Protein AF-A0A3C1WWI9-F1 (afdb_monomer)

Structure (mmCIF, N/CA/C/O backbone):
data_AF-A0A3C1WWI9-F1
#
_entry.id   AF-A0A3C1WWI9-F1
#
loop_
_atom_site.group_PDB
_atom_site.id
_atom_site.type_symbol
_atom_site.label_atom_id
_atom_site.label_alt_id
_atom_site.label_comp_id
_atom_site.label_asym_id
_atom_site.label_entity_id
_atom_site.label_seq_id
_atom_site.pdbx_PDB_ins_code
_atom_site.Cartn_x
_atom_site.Cartn_y
_atom_site.Cartn_z
_atom_site.occupancy
_atom_site.B_iso_or_equiv
_atom_site.auth_seq_id
_atom_site.auth_comp_id
_atom_site.auth_asym_id
_atom_site.auth_atom_id
_atom_site.pdbx_PDB_model_num
ATOM 1 N N . THR A 1 1 ? 18.068 4.831 -27.250 1.00 76.69 1 THR A N 1
ATOM 2 C CA . THR A 1 1 ? 18.398 4.053 -26.042 1.00 76.69 1 THR A CA 1
ATOM 3 C C . THR A 1 1 ? 19.317 2.903 -26.404 1.00 76.69 1 THR A C 1
ATOM 5 O O . THR A 1 1 ? 19.012 2.210 -27.364 1.00 76.69 1 THR A O 1
ATOM 8 N N . ASN A 1 2 ? 20.440 2.721 -25.699 1.00 95.62 2 ASN A N 1
ATOM 9 C CA . ASN A 1 2 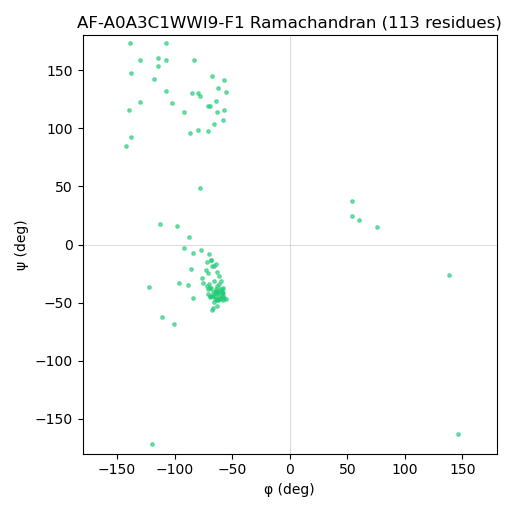? 21.364 1.585 -25.886 1.00 95.62 2 ASN A CA 1
ATOM 10 C C . ASN A 1 2 ? 21.280 0.572 -24.722 1.00 95.62 2 ASN A C 1
ATOM 12 O O . ASN A 1 2 ? 20.607 0.830 -23.725 1.00 95.62 2 ASN A O 1
ATOM 16 N N . GLY A 1 3 ? 21.967 -0.572 -24.838 1.00 96.31 3 GLY A N 1
ATOM 17 C CA . GLY A 1 3 ? 21.906 -1.648 -23.836 1.00 96.31 3 GLY A CA 1
ATOM 18 C C . GLY A 1 3 ? 22.345 -1.223 -22.429 1.00 96.31 3 GLY A C 1
ATOM 19 O O . GLY A 1 3 ? 21.680 -1.551 -21.451 1.00 96.31 3 GLY A O 1
ATOM 20 N N . PHE A 1 4 ? 23.407 -0.424 -22.313 1.00 96.62 4 PHE A N 1
ATOM 21 C CA . PHE A 1 4 ? 23.889 0.059 -21.016 1.00 96.62 4 PHE A CA 1
ATOM 22 C C . PHE A 1 4 ? 22.916 1.055 -20.368 1.00 96.62 4 PHE A C 1
ATOM 24 O O . PHE A 1 4 ? 22.674 1.006 -19.165 1.00 96.62 4 PHE A O 1
ATOM 31 N N . GLN A 1 5 ? 22.287 1.918 -21.170 1.00 96.81 5 GLN A N 1
ATOM 32 C CA . GLN A 1 5 ? 21.229 2.812 -20.700 1.00 96.81 5 GLN A CA 1
ATOM 33 C C . GLN A 1 5 ? 20.000 2.038 -20.209 1.00 96.81 5 GLN A C 1
ATOM 35 O O . GLN A 1 5 ? 19.439 2.417 -19.184 1.00 96.81 5 GLN A O 1
ATOM 40 N N . LEU A 1 6 ? 19.596 0.956 -20.892 1.00 96.88 6 LEU A N 1
ATOM 41 C CA . LEU A 1 6 ? 18.509 0.084 -20.422 1.00 96.88 6 LEU A CA 1
ATOM 42 C C . LEU A 1 6 ? 18.858 -0.577 -19.093 1.00 96.88 6 LEU A C 1
ATOM 44 O O . LEU A 1 6 ? 18.016 -0.623 -18.203 1.00 96.88 6 LEU A O 1
ATOM 48 N N . PHE A 1 7 ? 20.095 -1.044 -18.94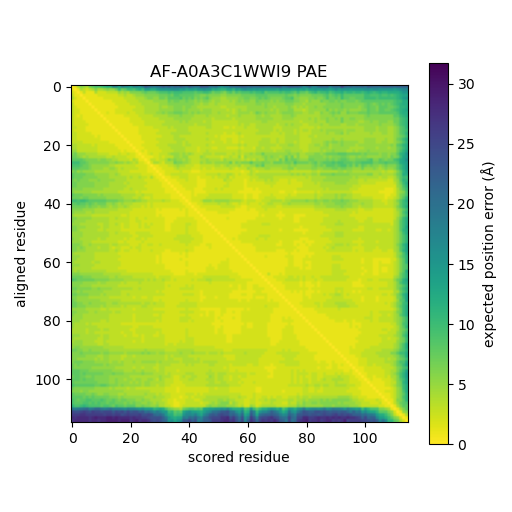1 1.00 96.81 7 PHE A N 1
ATOM 49 C CA . PHE A 1 7 ? 20.547 -1.626 -17.685 1.00 96.81 7 PHE A CA 1
ATOM 50 C C . PHE A 1 7 ? 20.516 -0.603 -16.539 1.00 96.81 7 PHE A C 1
ATOM 52 O O . PHE A 1 7 ? 19.943 -0.873 -15.488 1.00 96.81 7 PHE A O 1
ATOM 59 N N . ILE A 1 8 ? 21.055 0.603 -16.741 1.00 97.25 8 ILE A N 1
ATOM 60 C CA . ILE A 1 8 ? 21.067 1.627 -15.687 1.00 97.25 8 ILE A CA 1
ATOM 61 C C . ILE A 1 8 ? 19.653 2.104 -15.345 1.00 97.25 8 ILE A C 1
ATOM 63 O O . ILE A 1 8 ? 19.264 2.073 -14.180 1.00 97.25 8 ILE A O 1
ATOM 67 N N . TRP A 1 9 ? 18.885 2.561 -16.333 1.00 96.12 9 TRP A N 1
ATOM 68 C CA . TRP A 1 9 ? 17.593 3.201 -16.076 1.00 96.12 9 TRP A CA 1
ATOM 69 C C . TRP A 1 9 ? 16.463 2.194 -15.907 1.00 96.12 9 TRP A C 1
ATOM 71 O O . TRP A 1 9 ? 15.660 2.313 -14.986 1.00 96.12 9 TRP A O 1
ATOM 81 N N . GLY A 1 10 ? 16.405 1.207 -16.799 1.00 95.06 10 GLY A N 1
ATOM 82 C CA . GLY A 1 10 ? 15.336 0.217 -16.842 1.00 95.06 10 GLY A CA 1
ATOM 83 C C . GLY A 1 10 ? 15.448 -0.846 -15.757 1.00 95.06 10 GLY A C 1
ATOM 84 O O . GLY A 1 10 ? 14.411 -1.333 -15.314 1.00 95.06 10 GLY A O 1
ATOM 85 N N . PHE A 1 11 ? 16.661 -1.171 -15.297 1.00 95.75 11 PHE A N 1
ATOM 86 C CA . PHE A 1 11 ? 16.876 -2.156 -14.235 1.00 95.75 11 PHE A CA 1
ATOM 87 C C . PHE A 1 11 ? 17.376 -1.524 -12.932 1.00 95.75 11 PHE A C 1
ATOM 89 O O . PHE A 1 11 ? 16.678 -1.598 -11.926 1.00 95.75 11 PHE A O 1
ATOM 96 N N . SER A 1 12 ? 18.552 -0.893 -12.910 1.00 97.75 12 SER A N 1
ATOM 97 C CA . SER A 1 12 ? 19.179 -0.498 -11.639 1.00 97.75 12 SER A CA 1
ATOM 98 C C . SER A 1 12 ? 18.409 0.607 -10.910 1.00 97.75 12 SER A C 1
ATOM 100 O O . SER A 1 12 ? 18.000 0.425 -9.764 1.00 97.75 12 SER A O 1
ATOM 102 N N . ILE A 1 13 ? 18.179 1.749 -11.564 1.00 97.12 13 ILE A N 1
ATOM 103 C CA . ILE A 1 13 ? 17.500 2.899 -10.949 1.00 97.12 13 ILE A CA 1
ATOM 104 C C . ILE A 1 13 ? 16.035 2.571 -10.664 1.00 97.12 13 ILE A C 1
ATOM 106 O O . ILE A 1 13 ? 15.554 2.853 -9.568 1.00 97.12 13 ILE A O 1
ATOM 110 N N . SER A 1 14 ? 15.333 1.942 -11.610 1.00 96.56 14 SER A N 1
ATOM 111 C CA . SER A 1 14 ? 13.939 1.528 -11.418 1.00 96.56 14 SER A CA 1
ATOM 112 C C . SER A 1 14 ? 13.777 0.593 -10.212 1.00 96.56 14 SER A C 1
ATOM 114 O O . SER A 1 14 ? 12.895 0.822 -9.388 1.00 96.56 14 SER A O 1
ATOM 116 N N . THR A 1 15 ? 14.662 -0.397 -10.049 1.00 96.81 15 THR A N 1
ATOM 117 C CA . THR A 1 15 ? 14.640 -1.340 -8.920 1.00 96.81 15 THR A CA 1
ATOM 118 C C . THR A 1 15 ? 14.905 -0.632 -7.595 1.00 96.81 15 THR A C 1
ATOM 120 O O . THR A 1 15 ? 14.195 -0.860 -6.617 1.00 96.81 15 THR A O 1
ATOM 123 N N . VAL A 1 16 ? 15.893 0.268 -7.548 1.00 97.25 16 VAL A N 1
ATOM 124 C CA . VAL A 1 16 ? 16.181 1.050 -6.337 1.00 97.25 16 VAL A CA 1
ATOM 125 C C . VAL A 1 16 ? 14.986 1.926 -5.955 1.00 97.25 16 VAL A C 1
ATOM 127 O O . VAL A 1 16 ? 14.611 1.959 -4.783 1.00 97.25 16 VAL A O 1
ATOM 130 N N . MET A 1 17 ? 14.362 2.602 -6.923 1.00 94.50 17 MET A N 1
ATOM 131 C CA . MET A 1 17 ? 13.179 3.435 -6.683 1.00 94.50 17 MET A CA 1
ATOM 132 C C . MET A 1 17 ? 11.980 2.604 -6.220 1.00 94.50 17 MET A C 1
ATOM 134 O O . MET A 1 17 ? 11.293 3.003 -5.281 1.00 94.50 17 MET A O 1
ATOM 138 N N . LEU A 1 18 ? 11.764 1.428 -6.817 1.00 93.50 18 LEU A N 1
ATOM 139 C CA . LEU A 1 18 ? 10.730 0.481 -6.399 1.00 93.50 18 LEU A CA 1
ATOM 140 C C . LEU A 1 18 ? 10.922 0.049 -4.939 1.00 93.50 18 LEU A C 1
ATOM 142 O O . LEU A 1 18 ? 9.968 0.069 -4.157 1.00 93.50 18 LEU A O 1
ATOM 146 N N . TYR A 1 19 ? 12.149 -0.300 -4.545 1.00 94.38 19 TYR A N 1
ATOM 147 C CA . TYR A 1 19 ? 12.434 -0.672 -3.160 1.00 94.38 19 TYR A CA 1
ATOM 148 C C . TYR A 1 19 ? 12.220 0.486 -2.191 1.00 94.38 19 TYR A C 1
ATOM 150 O O . TYR A 1 19 ? 11.609 0.285 -1.144 1.00 94.38 19 TYR A O 1
ATOM 158 N N . HIS A 1 20 ? 12.643 1.703 -2.541 1.00 92.69 20 HIS A N 1
ATOM 159 C CA . HIS A 1 20 ? 12.371 2.872 -1.705 1.00 92.69 20 HIS A CA 1
ATOM 160 C C . HIS A 1 20 ? 10.868 3.107 -1.545 1.00 92.69 20 HIS A C 1
ATOM 162 O O . HIS A 1 20 ? 10.406 3.267 -0.419 1.00 92.69 20 HIS A O 1
ATOM 168 N N . ALA A 1 21 ? 10.090 3.057 -2.630 1.00 88.50 21 ALA A N 1
ATOM 169 C CA . ALA A 1 21 ? 8.634 3.186 -2.565 1.00 88.50 21 ALA A CA 1
ATOM 170 C C . ALA A 1 21 ? 8.001 2.120 -1.654 1.00 88.50 21 ALA A C 1
ATOM 172 O O . ALA A 1 21 ? 7.145 2.437 -0.831 1.00 88.50 21 ALA A O 1
ATOM 173 N N . THR A 1 22 ? 8.477 0.877 -1.740 1.00 89.69 22 THR A N 1
ATOM 174 C CA . THR A 1 22 ? 7.996 -0.234 -0.907 1.00 89.69 22 THR A CA 1
ATOM 175 C C . THR A 1 22 ? 8.329 -0.012 0.571 1.00 89.69 22 THR A C 1
ATOM 177 O O . THR A 1 22 ? 7.460 -0.098 1.437 1.00 89.69 22 THR A O 1
ATOM 180 N N . PHE A 1 23 ? 9.579 0.329 0.892 1.00 91.25 23 PHE A N 1
ATOM 181 C CA . PHE A 1 23 ? 10.014 0.524 2.278 1.00 91.25 23 PHE A CA 1
ATOM 182 C C . PHE A 1 23 ? 9.482 1.814 2.914 1.00 91.25 23 PHE A C 1
ATOM 184 O O . PHE A 1 23 ? 9.370 1.890 4.142 1.00 91.25 23 PHE A O 1
ATOM 191 N N . LEU A 1 24 ? 9.094 2.810 2.111 1.00 87.56 24 LEU A N 1
ATOM 192 C CA . LEU A 1 24 ? 8.389 4.000 2.593 1.00 87.56 24 LEU A CA 1
ATOM 193 C C . LEU A 1 24 ? 7.065 3.646 3.279 1.00 87.56 24 LEU A C 1
ATOM 195 O O . LEU A 1 24 ? 6.693 4.323 4.234 1.00 87.56 24 LEU A O 1
ATOM 199 N N . VAL A 1 25 ? 6.381 2.575 2.866 1.00 84.62 25 VAL A N 1
ATOM 200 C CA . VAL A 1 25 ? 5.159 2.112 3.545 1.00 84.62 25 VAL A CA 1
ATOM 201 C C . VAL A 1 25 ? 5.482 1.687 4.980 1.00 84.62 25 VAL A C 1
ATOM 203 O O . VAL A 1 25 ? 4.933 2.243 5.927 1.00 84.62 25 VAL A O 1
ATOM 206 N N . ASN A 1 26 ? 6.464 0.800 5.154 1.00 84.88 26 ASN A N 1
ATOM 207 C CA . ASN A 1 26 ? 6.858 0.276 6.469 1.00 84.88 26 ASN A CA 1
ATOM 208 C C . ASN A 1 26 ? 7.398 1.355 7.423 1.00 84.88 26 ASN A C 1
ATOM 210 O O . ASN A 1 26 ? 7.368 1.185 8.639 1.00 84.88 26 ASN A O 1
ATOM 214 N N . SER A 1 27 ? 7.910 2.462 6.885 1.00 86.75 27 SER A N 1
ATOM 215 C CA . SER A 1 27 ? 8.492 3.553 7.669 1.00 86.75 27 SER A CA 1
ATOM 216 C C . SER A 1 27 ? 7.519 4.720 7.822 1.00 86.75 27 SER A C 1
ATOM 218 O O . SER A 1 27 ? 7.008 4.980 8.911 1.00 86.75 27 SER A O 1
ATOM 220 N N . VAL A 1 28 ? 7.215 5.424 6.735 1.00 88.50 28 VAL A N 1
ATOM 221 C CA . VAL A 1 28 ? 6.433 6.662 6.766 1.00 88.50 28 VAL A CA 1
ATOM 222 C C . VAL A 1 28 ? 4.968 6.397 7.095 1.00 88.50 28 VAL A C 1
ATOM 224 O O . VAL A 1 28 ? 4.408 7.150 7.888 1.00 88.50 28 VAL A O 1
ATOM 227 N N . ALA A 1 29 ? 4.347 5.317 6.604 1.00 88.25 29 ALA A N 1
ATOM 228 C CA . ALA A 1 29 ? 2.955 5.013 6.969 1.00 88.25 29 ALA A CA 1
ATOM 229 C C . ALA A 1 29 ? 2.805 4.602 8.449 1.00 88.25 29 ALA A C 1
ATOM 231 O O . ALA A 1 29 ? 1.707 4.638 8.995 1.00 88.25 29 ALA A O 1
ATOM 232 N N . HIS A 1 30 ? 3.906 4.296 9.140 1.00 91.38 30 HIS A N 1
ATOM 233 C CA . HIS A 1 30 ? 3.945 4.070 10.587 1.00 91.38 30 HIS A CA 1
ATOM 234 C C . HIS A 1 30 ? 4.253 5.325 11.415 1.00 91.38 30 HIS A C 1
ATOM 236 O O . HIS A 1 30 ? 4.243 5.263 12.648 1.00 91.38 30 HIS A O 1
ATOM 242 N N . GLN A 1 31 ? 4.513 6.464 10.772 1.00 91.12 31 GLN A N 1
ATOM 243 C CA . GLN A 1 31 ? 4.855 7.729 11.433 1.00 91.12 31 GLN A CA 1
ATOM 244 C C . GLN A 1 31 ? 3.889 8.862 11.056 1.00 91.12 31 GLN A C 1
ATOM 246 O O . GLN A 1 31 ? 3.520 9.663 11.912 1.00 91.12 31 GLN A O 1
ATOM 251 N N . TRP A 1 32 ? 3.414 8.906 9.807 1.00 94.62 32 TRP A N 1
ATOM 252 C CA . TRP A 1 32 ? 2.655 10.022 9.245 1.00 94.62 32 TRP A CA 1
ATOM 253 C C . TRP A 1 32 ? 1.362 9.579 8.552 1.00 94.62 32 TRP A C 1
ATOM 255 O O . TRP A 1 32 ? 1.370 8.807 7.594 1.00 94.62 32 TRP A O 1
ATOM 265 N N . GLY A 1 33 ? 0.235 10.123 9.016 1.00 94.81 33 GLY A N 1
ATOM 266 C CA . GLY A 1 33 ? -1.097 9.848 8.482 1.00 94.81 33 GLY A CA 1
ATOM 267 C C . GLY A 1 33 ? -2.166 9.869 9.574 1.00 94.81 33 GLY A C 1
ATOM 268 O O . GLY A 1 33 ? -1.935 10.362 10.678 1.00 94.81 33 GLY A O 1
ATOM 269 N N . LYS A 1 34 ? -3.338 9.306 9.277 1.00 94.88 34 LYS A N 1
ATOM 270 C CA . LYS A 1 34 ? -4.463 9.194 10.217 1.00 94.88 34 LYS A CA 1
ATOM 271 C C . LYS A 1 34 ? -4.639 7.751 10.681 1.00 94.88 34 LYS A C 1
ATOM 273 O O . LYS A 1 34 ? -4.693 6.847 9.853 1.00 94.88 34 LYS A O 1
ATOM 278 N N . LYS A 1 35 ? -4.777 7.532 11.988 1.00 95.56 35 LYS A N 1
ATOM 279 C CA . LYS A 1 35 ? -5.168 6.230 12.545 1.00 95.56 35 LYS A CA 1
ATOM 280 C C . LYS A 1 35 ? -6.692 6.219 12.694 1.00 95.56 35 LYS A C 1
ATOM 282 O O . LYS A 1 35 ? -7.224 7.036 13.434 1.00 95.56 35 LYS A O 1
ATOM 287 N N . ARG A 1 36 ? -7.390 5.369 11.934 1.00 95.44 36 ARG A N 1
ATOM 288 C CA . ARG A 1 36 ? -8.858 5.221 11.978 1.00 95.44 36 ARG A CA 1
ATOM 289 C C . ARG A 1 36 ? -9.283 4.059 12.871 1.00 95.44 36 ARG A C 1
ATOM 291 O O . ARG A 1 36 ? -10.334 4.133 13.492 1.00 95.44 36 ARG A O 1
ATOM 298 N N . TYR A 1 37 ? -8.474 3.010 12.918 1.00 96.75 37 TYR A N 1
ATOM 299 C CA . TYR A 1 37 ? -8.756 1.757 13.598 1.00 96.75 37 TYR A CA 1
ATOM 300 C C . TYR A 1 37 ? -7.749 1.488 14.706 1.00 96.75 37 TYR A C 1
ATOM 302 O O . TYR A 1 37 ? -6.545 1.729 14.546 1.00 96.75 37 TYR A O 1
ATOM 310 N N . GLU A 1 38 ? -8.236 0.934 15.812 1.00 96.31 38 GLU A N 1
ATOM 311 C CA . GLU A 1 38 ? -7.387 0.406 16.870 1.00 96.31 38 GLU A CA 1
ATOM 312 C C . GLU A 1 38 ? -6.681 -0.877 16.418 1.00 96.31 38 GLU A C 1
ATOM 314 O O . GLU A 1 38 ? -7.214 -1.987 16.465 1.00 96.31 38 GLU A O 1
ATOM 319 N N . THR A 1 39 ? -5.435 -0.705 15.984 1.00 95.31 39 THR A N 1
ATOM 320 C CA . THR A 1 39 ? -4.478 -1.774 15.686 1.00 95.31 39 THR A CA 1
ATOM 321 C C . THR A 1 39 ? -3.389 -1.828 16.760 1.00 95.31 39 THR A C 1
ATOM 323 O O . THR A 1 39 ? -3.136 -0.836 17.454 1.00 95.31 39 THR A O 1
ATOM 326 N N . ARG A 1 40 ? -2.716 -2.982 16.881 1.00 93.56 40 ARG A N 1
ATOM 327 C CA . ARG A 1 40 ? -1.626 -3.224 17.855 1.00 93.56 40 ARG A CA 1
ATOM 328 C C . ARG A 1 40 ? -0.332 -2.458 17.551 1.00 93.56 40 ARG A C 1
ATOM 330 O O . ARG A 1 40 ? 0.591 -2.476 18.354 1.00 93.56 40 ARG A O 1
ATOM 337 N N . ASP A 1 41 ? -0.265 -1.810 16.398 1.00 94.12 41 ASP A N 1
ATOM 338 C CA . ASP A 1 41 ? 0.898 -1.092 15.890 1.00 94.12 41 ASP A CA 1
ATOM 339 C C . ASP A 1 41 ? 0.597 0.399 15.670 1.00 94.12 41 ASP A C 1
ATOM 341 O O . ASP A 1 41 ? -0.446 0.942 16.048 1.00 94.12 41 ASP A O 1
ATOM 345 N N . THR A 1 42 ? 1.554 1.081 15.051 1.00 94.69 42 THR A N 1
ATOM 346 C CA . THR A 1 42 ? 1.505 2.507 14.728 1.00 94.69 42 THR A CA 1
ATOM 347 C C . THR A 1 42 ? 1.082 2.789 13.284 1.00 94.69 42 THR A C 1
ATOM 349 O O . THR A 1 42 ? 1.302 3.905 12.808 1.00 94.69 42 THR A O 1
ATOM 352 N N . SER A 1 43 ? 0.494 1.815 12.580 1.00 95.94 43 SER A N 1
ATOM 353 C CA . SER A 1 43 ? 0.052 1.997 11.192 1.00 95.94 43 SER A CA 1
ATOM 354 C C . SER A 1 43 ? -0.930 3.167 11.076 1.00 95.94 43 SER A C 1
ATOM 356 O O . SER A 1 43 ? -1.772 3.409 11.950 1.00 95.94 43 SER A O 1
ATOM 358 N N . ARG A 1 44 ? -0.813 3.927 9.988 1.00 96.69 44 ARG A N 1
ATOM 359 C CA . ARG A 1 44 ? -1.650 5.086 9.667 1.00 96.69 44 ARG A CA 1
ATOM 360 C C . ARG A 1 44 ? -2.020 5.065 8.189 1.00 96.69 44 ARG A C 1
ATOM 362 O O . ARG A 1 44 ? -1.250 4.639 7.339 1.00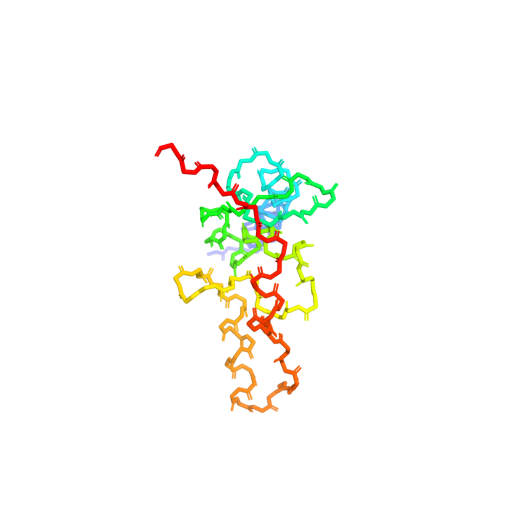 96.69 44 ARG A O 1
ATOM 369 N N . ASN A 1 45 ? -3.207 5.571 7.885 1.00 97.19 45 ASN A N 1
ATOM 370 C CA . ASN A 1 45 ? -3.654 5.827 6.525 1.00 97.19 45 ASN A CA 1
ATOM 371 C C . ASN A 1 45 ? -3.053 7.137 6.008 1.00 97.19 45 ASN A C 1
ATOM 373 O O . ASN A 1 45 ? -3.172 8.177 6.664 1.00 97.19 45 ASN A O 1
ATOM 377 N N . ASN A 1 46 ? -2.467 7.107 4.816 1.00 96.38 46 ASN A N 1
ATOM 378 C CA . ASN A 1 46 ? -1.859 8.259 4.169 1.00 96.38 46 ASN A CA 1
ATOM 379 C C . ASN A 1 46 ? -2.169 8.270 2.666 1.00 96.38 46 ASN A C 1
ATOM 381 O O . ASN A 1 46 ? -1.732 7.396 1.922 1.00 96.38 46 ASN A O 1
ATOM 385 N N . PHE A 1 47 ? -2.900 9.296 2.225 1.00 95.25 47 PHE A N 1
ATOM 386 C CA . PHE A 1 47 ? -3.340 9.433 0.836 1.00 95.25 47 PHE A CA 1
ATOM 387 C C . PHE A 1 47 ? -2.174 9.575 -0.154 1.00 95.25 47 PHE A C 1
ATOM 389 O O . PHE A 1 47 ? -2.202 8.964 -1.216 1.00 95.25 47 PHE A O 1
ATOM 396 N N . ILE A 1 48 ? -1.135 10.344 0.191 1.00 94.12 48 ILE A N 1
ATOM 397 C CA . ILE A 1 48 ? 0.009 10.568 -0.708 1.00 94.12 48 ILE A CA 1
ATOM 398 C C . ILE A 1 48 ? 0.775 9.263 -0.910 1.00 94.12 48 ILE A C 1
ATOM 400 O O . ILE A 1 48 ? 1.089 8.905 -2.044 1.00 94.12 48 ILE A O 1
ATOM 404 N N . ILE A 1 49 ? 1.015 8.524 0.178 1.00 93.75 49 ILE A N 1
ATOM 405 C CA . ILE A 1 49 ? 1.640 7.201 0.094 1.00 93.75 49 ILE A CA 1
ATOM 406 C C . ILE A 1 49 ? 0.759 6.279 -0.747 1.00 93.75 49 ILE A C 1
ATOM 408 O O . ILE A 1 49 ? 1.274 5.661 -1.665 1.00 93.75 49 ILE A O 1
ATOM 412 N N . ALA A 1 50 ? -0.559 6.256 -0.520 1.00 94.94 50 ALA A N 1
ATOM 413 C CA . ALA A 1 50 ? -1.470 5.375 -1.248 1.00 94.94 50 ALA A CA 1
ATOM 414 C C . ALA A 1 50 ? -1.423 5.591 -2.767 1.00 94.94 50 ALA A C 1
ATOM 416 O O . ALA A 1 50 ? -1.469 4.619 -3.513 1.00 94.94 50 ALA A O 1
ATOM 417 N N . ILE A 1 51 ? -1.271 6.830 -3.241 1.00 94.12 51 ILE A N 1
ATOM 418 C CA . ILE A 1 51 ? -1.096 7.100 -4.674 1.00 94.12 51 ILE A CA 1
ATOM 419 C C . ILE A 1 51 ? 0.266 6.609 -5.181 1.00 94.12 51 ILE A C 1
ATOM 421 O O . ILE A 1 51 ? 0.326 5.967 -6.227 1.00 94.12 51 ILE A O 1
ATOM 425 N N . LEU A 1 52 ? 1.349 6.877 -4.445 1.00 92.38 52 LEU A N 1
ATOM 426 C CA . LEU A 1 52 ? 2.705 6.469 -4.838 1.00 92.38 52 LEU A CA 1
ATOM 427 C C . LEU A 1 52 ? 2.898 4.948 -4.840 1.00 92.38 52 LEU A C 1
ATOM 429 O O . LEU A 1 52 ? 3.691 4.435 -5.625 1.00 92.38 52 LEU A O 1
ATOM 433 N N . THR A 1 53 ? 2.188 4.241 -3.965 1.00 93.75 53 THR A N 1
ATOM 434 C CA . THR A 1 53 ? 2.315 2.793 -3.753 1.00 93.75 53 THR A CA 1
ATOM 435 C C . THR A 1 53 ? 1.072 2.024 -4.186 1.00 93.75 53 THR A C 1
ATOM 437 O O . THR A 1 53 ? 0.870 0.881 -3.788 1.00 93.75 53 THR A O 1
ATOM 440 N N . PHE A 1 54 ? 0.229 2.651 -5.007 1.00 95.69 54 PHE A N 1
ATOM 441 C CA . PHE A 1 54 ? -0.929 2.032 -5.658 1.00 95.69 54 PHE A CA 1
ATOM 442 C C . PHE A 1 54 ? -1.998 1.442 -4.718 1.00 95.69 54 PHE A C 1
ATOM 444 O O . PHE A 1 54 ? -2.829 0.653 -5.160 1.00 95.69 54 PHE A O 1
ATOM 451 N N . GLY A 1 55 ? -2.046 1.879 -3.460 1.00 95.38 55 GLY A N 1
ATOM 452 C CA . GLY A 1 55 ? -3.050 1.482 -2.466 1.00 95.38 55 GLY A CA 1
ATOM 453 C C . GLY A 1 55 ? -2.467 1.233 -1.075 1.00 95.38 55 GLY A C 1
ATOM 454 O O . GLY A 1 55 ? -3.146 1.490 -0.080 1.00 95.38 55 GLY A O 1
ATOM 455 N N . GLU A 1 56 ? -1.180 0.873 -0.989 1.00 95.50 56 GLU A N 1
ATOM 456 C CA . GLU A 1 56 ? -0.540 0.404 0.260 1.00 95.50 56 GLU A CA 1
ATOM 457 C C . GLU A 1 56 ? -0.486 1.464 1.373 1.00 95.50 56 GLU A C 1
ATOM 459 O O . GLU A 1 56 ? -0.309 1.153 2.551 1.00 95.50 56 GLU A O 1
ATOM 464 N N . GLY A 1 57 ? -0.678 2.740 1.026 1.00 96.06 57 GLY A N 1
ATOM 465 C CA . GLY A 1 57 ? -0.784 3.830 1.994 1.00 96.06 57 GLY A CA 1
ATOM 466 C C . GLY A 1 57 ? -2.049 3.799 2.856 1.00 96.06 57 GLY A C 1
ATOM 467 O O . GLY A 1 57 ? -2.083 4.483 3.879 1.00 96.06 57 GLY A O 1
ATOM 468 N N . TRP A 1 58 ? -3.067 2.995 2.530 1.00 97.69 58 TRP A N 1
ATOM 469 C CA . TRP A 1 58 ? -4.202 2.708 3.425 1.00 97.69 58 TRP A CA 1
ATOM 470 C C . TRP A 1 58 ? -3.812 1.689 4.507 1.00 97.69 58 TRP A C 1
ATOM 472 O O . TRP A 1 58 ? -4.486 0.689 4.754 1.00 97.69 58 TRP A O 1
ATOM 482 N N . HIS A 1 59 ? -2.676 1.945 5.151 1.00 97.19 59 HIS A N 1
ATOM 483 C CA . HIS A 1 59 ? -1.948 0.955 5.925 1.00 97.19 59 HIS A CA 1
ATOM 484 C C . HIS A 1 59 ? -2.658 0.601 7.235 1.00 97.19 59 HIS A C 1
ATOM 486 O O . HIS A 1 59 ? -2.698 -0.556 7.635 1.00 97.19 59 HIS A O 1
ATOM 492 N N . ASN A 1 60 ? -3.316 1.569 7.880 1.00 97.62 60 ASN A N 1
ATOM 493 C CA . ASN A 1 60 ? -4.106 1.284 9.078 1.00 97.62 60 ASN A CA 1
ATOM 494 C C . ASN A 1 60 ? -5.373 0.476 8.766 1.00 97.62 60 ASN A C 1
ATOM 496 O O . ASN A 1 60 ? -5.753 -0.378 9.564 1.00 97.62 60 ASN A O 1
ATOM 500 N N . ASN A 1 61 ? -5.997 0.686 7.602 1.00 97.81 61 ASN A N 1
ATOM 501 C CA . ASN A 1 61 ? -7.079 -0.189 7.145 1.00 97.81 61 ASN A CA 1
ATOM 502 C C . ASN A 1 61 ? -6.560 -1.620 6.918 1.00 97.81 61 ASN A C 1
ATOM 504 O O . ASN A 1 61 ? -7.163 -2.574 7.408 1.00 97.81 61 ASN A O 1
ATOM 508 N N . HIS A 1 62 ? -5.426 -1.766 6.219 1.00 96.81 62 HIS A N 1
ATOM 509 C CA . HIS A 1 62 ? -4.805 -3.069 5.970 1.00 96.81 62 HIS A CA 1
ATOM 510 C C . HIS A 1 62 ? -4.490 -3.805 7.279 1.00 96.81 62 HIS A C 1
ATOM 512 O O . HIS A 1 62 ? -4.854 -4.965 7.431 1.00 96.81 62 HIS A O 1
ATOM 518 N N . HIS A 1 63 ? -3.909 -3.120 8.264 1.00 96.88 63 HIS A N 1
ATOM 519 C CA . HIS A 1 63 ? -3.593 -3.708 9.567 1.00 96.88 63 HIS A CA 1
ATOM 520 C C . HIS A 1 63 ? -4.831 -3.997 10.431 1.00 96.88 63 HIS A C 1
ATOM 522 O O . HIS A 1 63 ? -4.788 -4.882 11.287 1.00 96.88 63 HIS A O 1
ATOM 528 N N . HIS A 1 64 ? -5.948 -3.293 10.214 1.00 97.38 64 HIS A N 1
ATOM 529 C CA . HIS A 1 64 ? -7.227 -3.619 10.852 1.00 97.38 64 HIS A CA 1
ATOM 530 C C . HIS A 1 64 ? -7.814 -4.926 10.311 1.00 97.38 64 HIS A C 1
ATOM 532 O O . HIS A 1 64 ? -8.256 -5.775 11.086 1.00 97.38 64 HIS A O 1
ATOM 538 N N . TYR A 1 65 ? -7.782 -5.120 8.989 1.00 97.25 65 TYR A N 1
ATOM 539 C CA . TYR A 1 65 ? -8.273 -6.348 8.367 1.00 97.25 65 TYR A CA 1
ATOM 540 C C . TYR A 1 65 ? -7.411 -6.791 7.167 1.00 97.25 65 TYR A C 1
ATOM 542 O O . TYR A 1 65 ? -7.774 -6.538 6.013 1.00 97.25 65 TYR A O 1
ATOM 550 N N . PRO A 1 66 ? -6.310 -7.533 7.422 1.00 95.38 66 PRO A N 1
ATOM 551 C CA . PRO A 1 66 ? -5.365 -7.955 6.380 1.00 95.38 66 PRO A CA 1
ATOM 552 C C . PRO A 1 66 ? -5.957 -8.929 5.355 1.00 95.38 66 PRO A C 1
ATOM 554 O O . PRO A 1 66 ? -5.404 -9.107 4.276 1.00 95.38 66 PRO A O 1
ATOM 557 N N . GLY A 1 67 ? -7.080 -9.575 5.689 1.00 95.25 67 GLY A N 1
ATOM 558 C CA . GLY A 1 67 ? -7.762 -10.537 4.819 1.00 95.25 67 GLY A CA 1
ATOM 559 C C . GLY A 1 67 ? -8.591 -9.913 3.690 1.00 95.25 67 GLY A C 1
ATOM 560 O O . GLY A 1 67 ? -9.151 -10.655 2.884 1.00 95.25 67 GLY A O 1
ATOM 561 N N . SER A 1 68 ? -8.711 -8.582 3.633 1.00 97.12 68 SER A N 1
ATOM 562 C CA . SER A 1 68 ? -9.369 -7.885 2.524 1.00 97.12 68 SER A CA 1
ATOM 563 C C . SER A 1 68 ? -8.391 -7.649 1.378 1.00 97.12 68 SER A C 1
ATOM 565 O O . SER A 1 68 ? -7.328 -7.070 1.572 1.00 97.12 68 SER A O 1
ATOM 567 N N . ALA A 1 69 ? -8.803 -8.008 0.164 1.00 96.88 69 ALA A N 1
ATOM 568 C CA . ALA A 1 69 ? -8.114 -7.671 -1.079 1.00 96.88 69 ALA A CA 1
ATOM 569 C C . ALA A 1 69 ? -8.145 -6.164 -1.391 1.00 96.88 69 ALA A C 1
ATOM 571 O O . ALA A 1 69 ? -7.372 -5.683 -2.211 1.00 96.88 69 ALA A O 1
ATOM 572 N N . ARG A 1 70 ? -9.063 -5.423 -0.761 1.00 96.56 70 ARG A N 1
ATOM 573 C CA . ARG A 1 70 ? -9.171 -3.966 -0.854 1.00 96.56 70 ARG A CA 1
ATOM 574 C C . ARG A 1 70 ? -8.580 -3.332 0.398 1.00 96.56 70 ARG A C 1
ATOM 576 O O . ARG A 1 70 ? -9.091 -3.597 1.486 1.00 96.56 70 ARG A O 1
ATOM 583 N N . GLN A 1 71 ? -7.578 -2.474 0.253 1.00 97.00 71 GLN A N 1
ATOM 584 C CA . GLN A 1 71 ? -6.965 -1.735 1.358 1.00 97.00 71 GLN A CA 1
ATOM 585 C C . GLN A 1 71 ? -7.688 -0.403 1.613 1.00 97.00 71 GLN A C 1
ATOM 587 O O . GLN A 1 71 ? -7.862 0.004 2.761 1.00 97.00 71 GLN A O 1
ATOM 592 N N . GLY A 1 72 ? -8.193 0.260 0.569 1.00 97.00 72 GLY A N 1
ATOM 593 C CA . GLY A 1 72 ? -9.041 1.451 0.715 1.00 97.00 72 GLY A CA 1
ATOM 594 C C . GLY A 1 72 ? -10.488 1.091 1.064 1.00 97.00 72 GLY A C 1
ATOM 595 O O . GLY A 1 72 ? -11.263 0.770 0.175 1.00 97.00 72 GLY A O 1
ATOM 596 N N . PHE A 1 73 ? -10.909 1.139 2.328 1.00 97.06 73 PHE A N 1
ATOM 597 C CA . PHE A 1 73 ? -12.234 0.660 2.769 1.00 97.06 73 PHE A CA 1
ATOM 598 C C . PHE A 1 73 ? -13.410 1.549 2.340 1.00 97.06 73 PHE A C 1
ATOM 600 O O . PHE A 1 73 ? -14.568 1.115 2.375 1.00 97.06 73 PHE A O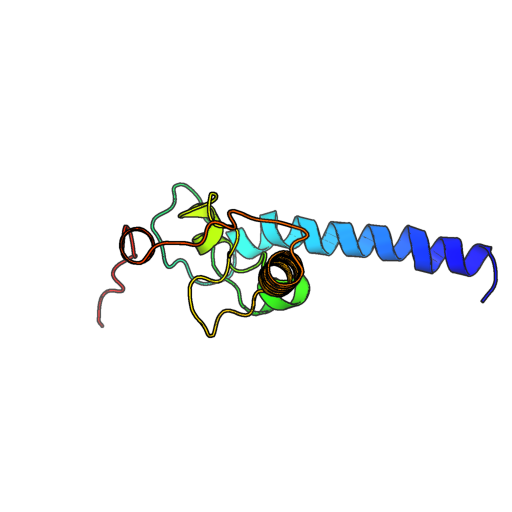 1
ATOM 607 N N . TYR A 1 74 ? -13.129 2.779 1.914 1.00 95.75 74 TYR A N 1
ATOM 608 C CA . TYR A 1 74 ? -14.134 3.748 1.482 1.00 95.75 74 TYR A CA 1
ATOM 609 C C . TYR A 1 74 ? -14.011 4.069 -0.006 1.00 95.75 74 TYR A C 1
ATOM 611 O O . TYR A 1 74 ? -12.950 3.932 -0.603 1.00 95.75 74 TYR A O 1
ATOM 619 N N . TRP A 1 75 ? -15.112 4.480 -0.641 1.00 94.56 75 TRP A N 1
ATOM 620 C CA . TRP A 1 75 ? -15.152 4.724 -2.091 1.00 94.56 75 TRP A CA 1
ATOM 621 C C . TRP A 1 75 ? -14.194 5.831 -2.559 1.00 94.56 75 TRP A C 1
ATOM 623 O O . TRP A 1 75 ? -13.731 5.774 -3.692 1.00 94.56 75 TRP A O 1
ATOM 633 N N . TRP A 1 76 ? -13.869 6.794 -1.692 1.00 94.88 76 TRP A N 1
ATOM 634 C CA . TRP A 1 76 ? -12.902 7.864 -1.969 1.00 94.88 76 TRP A CA 1
ATOM 635 C C . TRP A 1 76 ? -11.442 7.452 -1.713 1.00 94.88 76 TRP A C 1
ATOM 637 O O . TRP A 1 76 ? -10.524 8.219 -1.999 1.00 94.88 76 TRP A O 1
ATOM 647 N N . GLU A 1 77 ? -11.205 6.268 -1.147 1.00 97.44 77 GLU A N 1
ATOM 648 C CA . GLU A 1 77 ? -9.864 5.741 -0.903 1.00 97.44 77 GLU A CA 1
ATOM 649 C C . GLU A 1 77 ? -9.384 5.008 -2.153 1.00 97.44 77 GLU A C 1
ATOM 651 O O . GLU A 1 77 ? -9.731 3.851 -2.391 1.00 97.44 77 GLU A O 1
ATOM 656 N N . ILE A 1 78 ? -8.624 5.732 -2.977 1.00 97.62 78 ILE A N 1
ATOM 657 C CA . ILE A 1 78 ? -8.095 5.241 -4.251 1.00 97.62 78 ILE A CA 1
ATOM 658 C C . ILE A 1 78 ? -7.132 4.081 -3.992 1.00 97.62 78 ILE A C 1
ATOM 660 O O . ILE A 1 78 ? -6.148 4.235 -3.271 1.00 97.62 78 ILE A O 1
ATOM 664 N N . ASP A 1 79 ? -7.418 2.938 -4.606 1.00 97.81 79 ASP A N 1
ATOM 665 C CA . ASP A 1 79 ? -6.671 1.690 -4.462 1.00 97.81 79 ASP A CA 1
ATOM 666 C C . ASP A 1 79 ? -6.534 1.054 -5.851 1.00 97.81 79 ASP A C 1
ATOM 668 O O . ASP A 1 79 ? -7.445 0.389 -6.354 1.00 97.81 79 ASP A O 1
ATOM 672 N N . LEU A 1 80 ? -5.422 1.364 -6.522 1.00 97.50 80 LEU A N 1
ATOM 673 C CA . LEU A 1 80 ? -5.191 0.968 -7.909 1.00 97.50 80 LEU A CA 1
ATOM 674 C C . LEU A 1 80 ? -4.975 -0.545 -8.020 1.00 97.50 80 LEU A C 1
ATOM 676 O O . LEU A 1 80 ? -5.487 -1.162 -8.956 1.00 97.50 80 LEU A O 1
ATOM 680 N N . THR A 1 81 ? -4.294 -1.148 -7.044 1.00 97.00 81 THR A N 1
ATOM 681 C CA . THR A 1 81 ? -4.122 -2.602 -6.948 1.00 97.00 81 THR A CA 1
ATOM 682 C C . THR A 1 81 ? -5.478 -3.304 -6.893 1.00 97.00 81 THR A C 1
ATOM 684 O O . THR A 1 81 ? -5.733 -4.215 -7.685 1.00 97.00 81 THR A O 1
ATOM 687 N N . TYR A 1 82 ? -6.404 -2.841 -6.047 1.00 97.94 82 TYR A N 1
ATOM 688 C CA . TYR A 1 82 ? -7.751 -3.407 -5.990 1.00 97.94 82 TYR A CA 1
ATOM 689 C C . TYR A 1 82 ? -8.531 -3.222 -7.299 1.00 97.94 82 TYR A C 1
ATOM 691 O O . TYR A 1 82 ? -9.284 -4.112 -7.695 1.00 97.94 82 TYR A O 1
ATOM 699 N N . TYR A 1 83 ? -8.354 -2.106 -8.012 1.00 97.88 83 TYR A N 1
ATOM 700 C CA . TYR A 1 83 ? -8.994 -1.915 -9.319 1.00 97.88 83 TYR A CA 1
ATOM 701 C C . TYR A 1 83 ? -8.498 -2.921 -10.361 1.00 97.88 83 TYR A C 1
ATOM 703 O O . TYR A 1 83 ? -9.314 -3.451 -11.118 1.00 97.88 83 TYR A O 1
ATOM 711 N N . VAL A 1 84 ? -7.202 -3.247 -10.355 1.00 98.31 84 VAL A N 1
ATOM 712 C CA . VAL A 1 84 ? -6.645 -4.320 -11.191 1.00 98.31 84 VAL A CA 1
ATOM 713 C C . VAL A 1 84 ? -7.241 -5.670 -10.796 1.00 98.31 84 VAL A C 1
ATOM 715 O O . VAL A 1 84 ? -7.721 -6.387 -11.670 1.00 98.31 84 VAL A O 1
ATOM 718 N N . LEU A 1 85 ? -7.308 -6.002 -9.501 1.00 98.25 85 LEU A N 1
ATOM 719 C CA . LEU A 1 85 ? -7.940 -7.247 -9.039 1.00 98.25 85 LEU A CA 1
ATOM 720 C C . LEU A 1 85 ? -9.414 -7.330 -9.455 1.00 98.25 85 LEU A C 1
ATOM 722 O O . LEU A 1 85 ? -9.869 -8.363 -9.939 1.00 98.25 85 LEU A O 1
ATOM 726 N N . LYS A 1 86 ? -10.162 -6.230 -9.338 1.00 97.75 86 LYS A N 1
ATOM 727 C CA . LYS A 1 86 ? -11.561 -6.159 -9.771 1.00 97.75 86 LYS A CA 1
ATOM 728 C C . LYS A 1 86 ? -11.698 -6.379 -11.279 1.00 97.75 86 LYS A C 1
ATOM 730 O O . LYS A 1 86 ? -12.625 -7.063 -11.706 1.00 97.75 86 LYS A O 1
ATOM 735 N N . PHE A 1 87 ? -10.791 -5.822 -12.080 1.00 98.50 87 PHE A N 1
ATOM 736 C CA . PHE A 1 87 ? -10.754 -6.065 -13.520 1.00 98.50 87 PHE A CA 1
ATOM 737 C C . PHE A 1 87 ? -10.438 -7.532 -13.836 1.00 98.50 87 PHE A C 1
ATOM 739 O O . PHE A 1 87 ? -11.164 -8.151 -14.607 1.00 98.50 87 PHE A O 1
ATOM 746 N N . LEU A 1 88 ? -9.427 -8.117 -13.187 1.00 98.69 88 LEU A N 1
ATOM 747 C CA . LEU A 1 88 ? -9.085 -9.534 -13.340 1.00 98.69 88 LEU A CA 1
ATOM 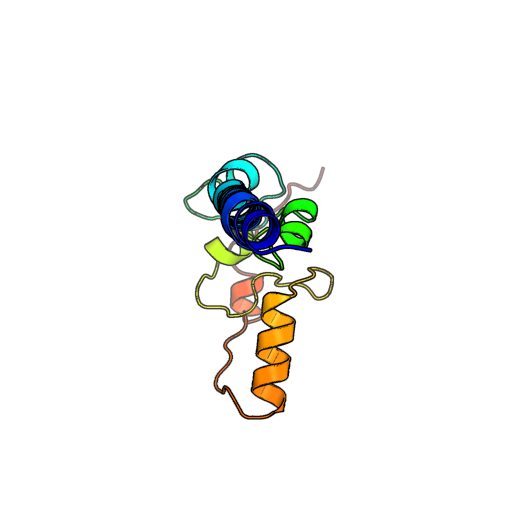748 C C . LEU A 1 88 ? -10.252 -10.453 -12.952 1.00 98.69 88 LEU A C 1
ATOM 750 O O . LEU A 1 88 ? -10.498 -11.449 -13.628 1.00 98.69 88 LEU A O 1
ATOM 754 N N . ALA A 1 89 ? -11.003 -10.099 -11.907 1.00 98.50 89 ALA A N 1
ATOM 755 C CA . ALA A 1 89 ? -12.204 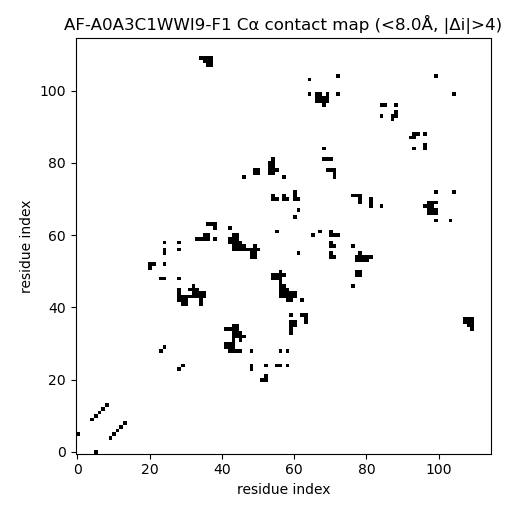-10.826 -11.511 1.00 98.50 89 ALA A CA 1
ATOM 756 C C . ALA A 1 89 ? -13.322 -10.699 -12.556 1.00 98.50 89 ALA A C 1
ATOM 758 O O . ALA A 1 89 ? -13.986 -11.678 -12.879 1.00 98.50 89 ALA A O 1
ATOM 759 N N . MET A 1 90 ? -13.498 -9.505 -13.131 1.00 98.38 90 MET A N 1
ATOM 760 C CA . MET A 1 90 ? -14.492 -9.245 -14.177 1.00 98.38 90 MET A CA 1
ATOM 761 C C . MET A 1 90 ? -14.255 -10.091 -15.432 1.00 98.38 90 MET A C 1
ATOM 763 O O . MET A 1 90 ? -15.217 -10.563 -16.030 1.00 98.38 90 MET A O 1
ATOM 767 N N . ILE A 1 91 ? -12.995 -10.302 -15.821 1.00 98.56 91 ILE A N 1
ATOM 768 C CA . ILE A 1 91 ? -12.638 -11.140 -16.978 1.00 98.56 91 ILE A CA 1
ATOM 769 C C . ILE A 1 91 ? -12.475 -12.629 -16.625 1.00 98.56 91 ILE A C 1
ATOM 771 O O . ILE A 1 91 ? -12.059 -13.413 -17.473 1.00 98.56 91 ILE A O 1
ATOM 775 N N . GLY A 1 92 ? -12.784 -13.029 -15.386 1.00 98.31 92 GLY A N 1
ATOM 776 C CA . GLY A 1 92 ? -12.762 -14.427 -14.945 1.00 98.31 92 GLY A CA 1
ATOM 777 C C . GLY A 1 92 ? -11.372 -15.017 -14.688 1.00 98.31 92 GLY A C 1
ATOM 778 O O . GLY A 1 92 ? -11.247 -16.233 -14.580 1.00 98.31 92 GLY A O 1
ATOM 779 N N . VAL A 1 93 ? -10.325 -14.189 -14.578 1.00 98.62 93 VAL A N 1
ATOM 780 C CA . VAL A 1 93 ? -8.958 -14.654 -14.265 1.00 98.62 93 VAL A CA 1
ATOM 781 C C . VAL A 1 93 ? -8.816 -15.019 -12.788 1.00 98.62 93 VAL A C 1
ATOM 783 O O . VAL A 1 93 ? -8.074 -15.937 -12.450 1.00 98.62 93 VAL A O 1
ATOM 786 N N . ILE A 1 94 ? -9.527 -14.310 -11.909 1.00 98.31 94 ILE A N 1
ATOM 787 C CA . ILE A 1 94 ? -9.578 -14.602 -10.473 1.00 98.31 94 ILE A CA 1
ATOM 788 C C . ILE A 1 94 ? -11.028 -14.658 -9.988 1.00 98.31 94 ILE A C 1
ATOM 790 O O . ILE A 1 94 ? -11.924 -14.077 -10.595 1.00 98.31 94 ILE A O 1
ATOM 794 N N . TRP A 1 95 ? -11.252 -15.328 -8.864 1.00 98.19 95 TRP A N 1
ATOM 795 C CA . TRP A 1 95 ? -12.548 -15.449 -8.195 1.00 98.19 95 TRP A CA 1
ATOM 796 C C . TRP A 1 95 ? -12.369 -15.317 -6.676 1.00 98.19 95 TRP A C 1
ATOM 798 O O . TRP A 1 95 ? -11.246 -15.200 -6.187 1.00 98.19 95 TRP A O 1
ATOM 808 N N . ASP A 1 96 ? -13.479 -15.267 -5.933 1.00 96.56 96 ASP A N 1
ATOM 809 C CA . ASP A 1 96 ? -13.506 -15.150 -4.465 1.00 96.56 96 ASP A CA 1
ATOM 810 C C . ASP A 1 96 ?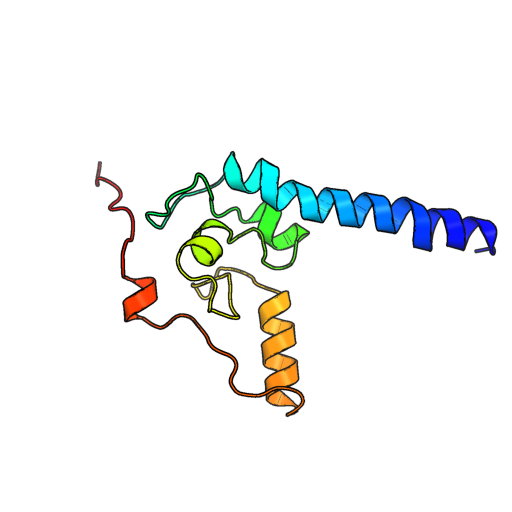 -12.700 -13.968 -3.889 1.00 96.56 96 ASP A C 1
ATOM 812 O O . ASP A 1 96 ? -12.092 -14.059 -2.818 1.00 96.56 96 ASP A O 1
ATOM 816 N N . VAL A 1 97 ? -12.721 -12.821 -4.579 1.00 97.00 97 VAL A N 1
ATOM 817 C CA . VAL A 1 97 ? -12.074 -11.585 -4.113 1.00 97.00 97 VAL A CA 1
ATOM 818 C C . VAL A 1 97 ? -12.776 -11.077 -2.853 1.00 97.00 97 VAL A C 1
ATOM 820 O O . VAL A 1 97 ? -13.862 -10.498 -2.906 1.00 97.00 97 VAL A O 1
ATOM 823 N N . ARG A 1 98 ? -12.146 -11.290 -1.696 1.00 95.88 98 ARG A N 1
ATOM 824 C CA . ARG A 1 98 ? -12.692 -10.901 -0.392 1.00 95.88 98 ARG A CA 1
ATOM 825 C C . ARG A 1 98 ? -12.513 -9.409 -0.162 1.00 95.88 98 ARG A C 1
ATOM 827 O O . ARG A 1 98 ? -11.401 -8.900 -0.232 1.00 95.88 98 ARG A O 1
ATOM 834 N N . THR A 1 99 ? -13.587 -8.714 0.182 1.00 95.69 99 THR A N 1
ATOM 835 C CA . THR A 1 99 ? -13.534 -7.313 0.616 1.00 95.69 99 THR A CA 1
ATOM 836 C C . THR A 1 99 ? -13.960 -7.187 2.068 1.00 95.69 99 THR A C 1
ATOM 838 O O . THR A 1 99 ? -14.649 -8.056 2.604 1.00 95.69 99 THR A O 1
ATOM 841 N N . VAL A 1 100 ? -13.586 -6.080 2.705 1.00 95.81 100 VAL A N 1
ATOM 842 C CA . VAL A 1 100 ? -14.081 -5.743 4.041 1.00 95.81 100 VAL A CA 1
ATOM 843 C C . VAL A 1 100 ? -15.618 -5.712 4.062 1.00 95.81 100 VAL A C 1
ATOM 845 O O . VAL A 1 100 ? -16.253 -5.118 3.189 1.00 95.81 100 VAL A O 1
ATOM 848 N N . SER A 1 101 ? -16.219 -6.382 5.046 1.00 95.62 101 SER A N 1
ATOM 849 C CA . SER A 1 101 ? -17.660 -6.308 5.306 1.00 95.62 101 SER A CA 1
ATOM 850 C C . SER A 1 101 ? -17.988 -5.078 6.149 1.00 95.62 101 SER A C 1
ATOM 852 O O . SER A 1 101 ? -17.127 -4.569 6.866 1.00 95.62 101 SER A O 1
ATOM 854 N N . GLU A 1 102 ? -19.240 -4.621 6.110 1.00 94.75 102 GLU A N 1
ATOM 855 C CA . GLU A 1 102 ? -19.679 -3.457 6.892 1.00 94.75 102 GLU A CA 1
ATOM 856 C C . GLU A 1 102 ? -19.392 -3.642 8.390 1.00 94.75 102 GLU A C 1
ATOM 858 O O . GLU A 1 102 ? -18.754 -2.799 9.009 1.00 94.75 102 GLU A O 1
ATOM 863 N N . ASN A 1 103 ? -19.733 -4.807 8.949 1.00 95.94 103 ASN A N 1
ATOM 864 C CA . ASN A 1 103 ? -19.509 -5.109 10.366 1.00 95.94 103 ASN A CA 1
ATOM 865 C C . ASN A 1 103 ? -18.026 -5.011 10.763 1.00 95.94 103 ASN A C 1
ATOM 867 O O . ASN A 1 103 ? -17.700 -4.488 11.826 1.00 95.94 103 ASN A O 1
ATOM 871 N N . ILE A 1 104 ? -17.112 -5.491 9.909 1.00 95.56 104 ILE A N 1
ATOM 872 C CA . ILE A 1 104 ? -15.667 -5.386 10.163 1.00 95.56 104 ILE A CA 1
ATOM 873 C C . ILE A 1 104 ? -15.211 -3.933 10.010 1.00 95.56 104 ILE A C 1
ATOM 875 O O . ILE A 1 104 ? -14.455 -3.443 10.851 1.00 95.56 104 ILE A O 1
ATOM 879 N N . ARG A 1 105 ? -15.691 -3.230 8.977 1.00 95.50 105 ARG A N 1
ATOM 880 C CA . ARG A 1 105 ? -15.349 -1.827 8.714 1.00 95.50 105 ARG A CA 1
ATOM 881 C C . ARG A 1 105 ? -15.776 -0.901 9.846 1.00 95.50 105 ARG A C 1
ATOM 883 O O . ARG A 1 105 ? -15.084 0.082 10.086 1.00 95.50 105 ARG A O 1
ATOM 890 N N . GLU A 1 106 ? -16.885 -1.186 10.515 1.00 95.06 106 GLU A N 1
ATOM 891 C CA . GLU A 1 106 ? -17.386 -0.399 11.645 1.00 95.06 106 GLU A CA 1
ATOM 892 C C . GLU A 1 106 ? -16.764 -0.819 12.986 1.00 95.06 106 GLU A C 1
ATOM 894 O O . GLU A 1 106 ? -16.702 -0.022 13.919 1.00 95.06 106 GLU A O 1
ATOM 899 N N . SER A 1 107 ? -16.222 -2.036 13.081 1.00 94.75 107 SER A N 1
ATOM 900 C CA . SER A 1 107 ? -15.552 -2.502 14.296 1.00 94.75 107 SER A CA 1
ATOM 901 C C . SER A 1 107 ? -14.251 -1.744 14.581 1.00 94.75 107 SER A C 1
ATOM 903 O O . SER A 1 107 ? -13.501 -1.403 13.665 1.00 94.75 107 SER A O 1
ATOM 905 N N . LYS A 1 108 ? -13.954 -1.532 15.870 1.00 92.56 108 LYS A N 1
ATOM 906 C CA . LYS A 1 108 ? -12.689 -0.961 16.373 1.00 92.56 108 LYS A CA 1
ATOM 907 C C . LYS A 1 108 ? -12.294 0.384 15.753 1.00 92.56 108 LYS A C 1
ATOM 909 O O . LYS A 1 108 ? -11.107 0.714 15.711 1.00 92.56 108 LYS A O 1
ATOM 914 N N . LYS A 1 109 ? -13.256 1.157 15.246 1.00 94.31 109 LYS A N 1
ATOM 915 C CA . LYS A 1 109 ? -12.998 2.551 14.890 1.00 94.31 109 LYS A CA 1
ATOM 916 C C . LYS A 1 109 ? -12.616 3.316 16.150 1.00 94.31 109 LYS A C 1
ATOM 918 O O . LYS A 1 109 ? -13.262 3.170 17.181 1.00 94.31 109 LYS A O 1
ATOM 923 N N . ILE A 1 110 ? -11.576 4.128 16.046 1.00 92.75 110 ILE A N 1
ATOM 924 C CA . ILE A 1 110 ? -11.214 5.072 17.095 1.00 92.75 110 ILE A CA 1
ATOM 925 C C . ILE A 1 110 ? -12.304 6.140 17.112 1.00 92.75 110 ILE A C 1
ATOM 927 O O . ILE A 1 110 ? -12.520 6.823 16.105 1.00 92.75 110 ILE A O 1
ATOM 931 N N . GLU A 1 111 ? -12.998 6.270 18.239 1.00 79.75 111 GLU A N 1
ATOM 932 C CA . GLU A 1 111 ? -13.876 7.407 18.481 1.00 79.75 111 GLU A CA 1
ATOM 933 C C . GLU A 1 111 ? -13.006 8.663 18.498 1.00 79.75 111 GLU A C 1
ATOM 935 O O . GLU A 1 111 ? -12.120 8.823 19.337 1.00 79.75 111 GLU A O 1
ATOM 940 N N . ILE A 1 112 ? -13.209 9.542 17.519 1.00 62.25 112 ILE A N 1
ATOM 941 C CA . ILE A 1 112 ? -12.636 10.881 17.588 1.00 62.25 112 ILE A CA 1
ATOM 942 C C . ILE A 1 112 ? -13.440 11.580 18.683 1.00 62.25 112 ILE A C 1
ATOM 944 O O . ILE A 1 112 ? -14.656 11.693 18.510 1.00 62.25 112 ILE A O 1
ATOM 948 N N . PRO A 1 113 ? -12.827 12.037 19.791 1.00 50.44 113 PRO A N 1
ATOM 949 C CA . PRO A 1 113 ? -13.545 12.863 20.742 1.00 50.44 113 PRO A CA 1
ATOM 950 C C . PRO A 1 113 ? -14.056 14.066 19.955 1.00 50.44 113 PRO A C 1
ATOM 952 O O . PRO A 1 113 ? -13.258 14.816 19.387 1.00 50.44 113 PRO A O 1
ATOM 955 N N . HIS A 1 114 ? -15.374 14.198 19.843 1.00 49.59 114 HIS A N 1
ATOM 956 C CA . HIS A 1 114 ? -15.976 15.430 19.367 1.00 49.59 114 HIS A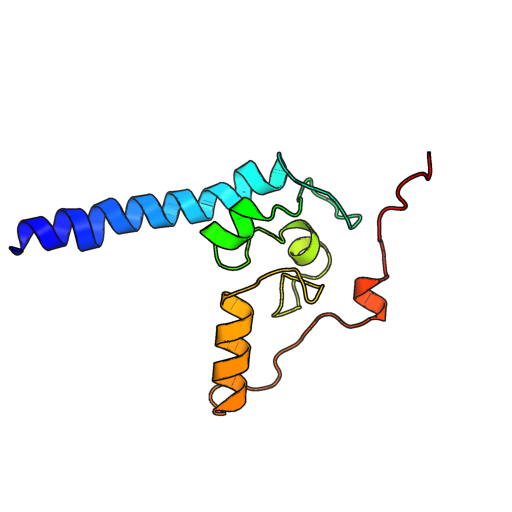 CA 1
ATOM 957 C C . HIS A 1 114 ? -15.495 16.535 20.318 1.00 49.59 114 HIS A C 1
ATOM 959 O O . HIS A 1 114 ? -15.868 16.537 21.490 1.00 49.59 114 HIS A O 1
ATOM 965 N N . GLN A 1 115 ? -14.589 17.393 19.840 1.00 38.34 115 GLN A N 1
ATOM 966 C CA . GLN A 1 115 ? -14.409 18.723 20.413 1.00 38.34 115 GLN A CA 1
ATOM 967 C C . GLN A 1 115 ? -15.582 19.595 19.985 1.00 38.34 115 GLN A C 1
ATOM 969 O O . GLN A 1 115 ? -15.974 19.489 18.798 1.00 38.34 115 GLN A O 1
#

Sequence (115 aa):
TNGFQLFIWGFSISTVMLYHATFLVNSVAHQWGKKRYETRDTSRNNFIIAILTFGEGWHNNHHHYPGSARQGFYWWEIDLTYYVLKFLAMIGVIWDVRTVSENIRESKKIEIPHQ

pLDDT: mean 93.51, std 9.11, range [38.34, 98.69]

Radius of gyration: 17.03 Å; Cα contacts (8 Å, |Δi|>4): 155; chains: 1; bounding box: 44×34×47 Å

Foldseek 3Di:
DDPVCCCVPVPPVVVVVVVVLVVCLVPVQLPDADQFFDAPGSGHADQVSCVSNQHSSLPNQCRLPVLAQHSQQDPPRGHRSVVVVVVCVVVPVDDPHHHDDPVSVPPRTDPDPDD

Nearest PDB structures (foldseek):
  6wf2-assembly2_B  TM=8.607E-01  e=5.412E-06  Mus musculus
  4zyo-assembly1_A  TM=9.278E-01  e=8.588E-05  Homo sapiens
  8wey-assembly1_K  TM=4.137E-01  e=5.448E+00  Cyanidium caldarium

Secondary structure (DSSP, 8-state):
--HHHIIIIIIIIHHHHHHHHHHHHHHHTTTSSB--B--SS---B-HHHHHHTTTTTBHHHHHH-TT-S-S--STTS--HHHHHHHHHHHTTS--------HHHHHTTB------

Mean predicted aligned error: 4.25 Å

Solvent-accessible surface area (backbone atoms only — not comparable to full-atom values): 6390 Å² total; per-residu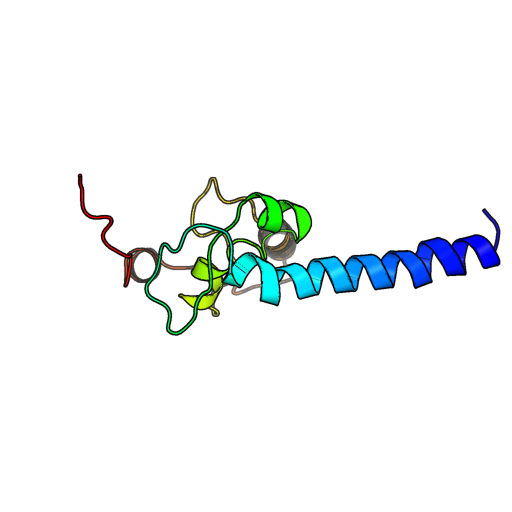e (Å²): 137,54,73,69,55,43,47,46,53,70,45,52,51,45,50,53,51,51,51,51,54,56,51,41,43,77,49,47,24,42,75,49,61,47,66,55,44,73,48,102,64,58,44,7,28,23,71,70,50,8,65,77,50,36,16,59,13,25,32,16,49,29,65,62,46,70,80,27,65,43,36,34,88,46,96,86,40,66,30,55,56,36,51,51,52,52,49,39,36,74,74,64,77,44,76,89,82,41,60,75,48,70,71,62,69,64,47,57,51,58,81,73,80,84,124